Protein AF-A0A7C7LSB0-F1 (afdb_monomer)

Solvent-accessible surface area (backbone atoms only — not comparable to full-atom values): 8359 Å² total; per-residue (Å²): 126,92,43,57,72,59,52,50,44,61,74,70,37,47,80,85,43,40,82,58,54,74,78,48,92,85,83,88,80,94,73,59,49,86,40,63,42,38,62,43,70,79,64,92,84,59,76,58,72,48,78,43,64,46,97,90,61,50,36,73,49,76,47,67,49,67,51,96,89,32,61,52,70,73,59,46,71,70,61,48,49,59,48,52,55,52,44,51,56,53,54,73,44,53,72,82,52,49,78,81,40,65,80,49,42,30,70,85,50,98,46,56,24,56,53,68,38,85,65,51,48,59,52,50,60,57,61,76,71,50,82,86,127

Secondary structure (DSSP, 8-state):
--SHHHHHHHHTT-HHHHHHHTTS-----S--TTSBGGGS---TT-SS-EEEE-TTS-EEEEE---BTTBTTTT--HHHHHHHHHHHHHHHHTTTTTGGGGTT-SPPPPSSSBTTTSTTHHHHHHHHHHS---

Radius of gyration: 16.74 Å; Cα contacts (8 Å, |Δi|>4): 125; chains: 1; bounding box: 46×36×41 Å

Nearest PDB structures (foldseek):
  3j7o-assembly1_G  TM=2.775E-01  e=9.780E+00  Sus scrofa

pLDDT: mean 84.45, std 12.99, range [40.0, 98.06]

Structure (mmCIF, N/CA/C/O backbone):
data_AF-A0A7C7LSB0-F1
#
_entry.id   AF-A0A7C7LSB0-F1
#
loop_
_atom_site.group_PDB
_atom_site.id
_atom_site.type_symbol
_atom_site.label_atom_id
_atom_site.label_alt_id
_atom_site.label_comp_id
_atom_site.label_asym_id
_atom_site.label_entity_id
_atom_site.label_seq_id
_atom_site.pdbx_PDB_ins_code
_atom_site.Cartn_x
_atom_site.Cartn_y
_atom_site.Cartn_z
_atom_site.occupancy
_atom_site.B_iso_or_equiv
_atom_site.auth_seq_id
_atom_site.auth_comp_id
_atom_site.auth_asym_id
_atom_site.auth_atom_id
_atom_site.pdbx_PDB_model_num
ATOM 1 N N . MET A 1 1 ? 20.190 -3.269 -0.731 1.00 56.31 1 MET A N 1
ATOM 2 C CA . MET A 1 1 ? 19.797 -3.192 0.696 1.00 56.31 1 MET A CA 1
ATOM 3 C C . MET A 1 1 ? 19.253 -1.803 1.080 1.00 56.31 1 MET A C 1
ATOM 5 O O . MET A 1 1 ? 19.524 -1.329 2.170 1.00 56.31 1 MET A O 1
ATOM 9 N N . ALA A 1 2 ? 18.464 -1.130 0.230 1.00 62.66 2 ALA A N 1
ATOM 10 C CA . ALA A 1 2 ? 18.106 0.282 0.460 1.00 62.66 2 ALA A CA 1
ATOM 11 C C . ALA A 1 2 ? 17.039 0.523 1.553 1.00 62.66 2 ALA A C 1
ATOM 13 O O . ALA A 1 2 ? 16.885 1.649 2.007 1.00 62.66 2 ALA A O 1
ATOM 14 N N . CYS A 1 3 ? 16.310 -0.512 1.985 1.00 72.56 3 CYS A N 1
ATOM 15 C CA . CYS A 1 3 ? 15.214 -0.395 2.957 1.00 72.56 3 CYS A CA 1
ATOM 16 C C . CYS A 1 3 ? 15.406 -1.229 4.236 1.00 72.56 3 CYS A C 1
ATOM 18 O O . CYS A 1 3 ? 14.567 -1.152 5.126 1.00 72.56 3 CYS A O 1
ATOM 20 N N . ALA A 1 4 ? 16.502 -1.991 4.365 1.00 79.25 4 ALA A N 1
ATOM 21 C CA . ALA A 1 4 ? 16.680 -2.964 5.451 1.00 79.25 4 ALA A CA 1
ATOM 22 C C . ALA A 1 4 ? 16.602 -2.337 6.857 1.00 79.25 4 ALA A C 1
ATOM 24 O O . ALA A 1 4 ? 16.042 -2.939 7.770 1.00 79.25 4 ALA A O 1
ATOM 25 N N . GLY A 1 5 ? 17.112 -1.111 7.026 1.00 85.00 5 GLY A N 1
ATOM 26 C CA . GLY A 1 5 ? 17.049 -0.396 8.304 1.00 85.00 5 GLY A CA 1
ATOM 27 C C . GLY A 1 5 ? 15.632 0.030 8.699 1.00 85.00 5 GLY A C 1
ATOM 28 O O . GLY A 1 5 ? 15.263 -0.087 9.864 1.00 85.00 5 GLY A O 1
ATOM 29 N N . PHE A 1 6 ? 14.824 0.496 7.743 1.00 86.88 6 PHE A N 1
ATOM 30 C CA . PHE A 1 6 ? 13.439 0.897 8.008 1.00 86.88 6 PHE A CA 1
ATOM 31 C C . PHE A 1 6 ? 12.520 -0.318 8.156 1.00 86.88 6 PHE A C 1
ATOM 33 O O . PHE A 1 6 ? 11.736 -0.381 9.095 1.00 86.88 6 PHE A O 1
ATOM 40 N N . ASP A 1 7 ? 12.681 -1.327 7.293 1.00 87.75 7 ASP A N 1
ATOM 41 C CA . ASP A 1 7 ? 11.989 -2.613 7.427 1.00 87.75 7 ASP A CA 1
ATOM 42 C C . ASP A 1 7 ? 12.252 -3.229 8.806 1.00 87.75 7 ASP A C 1
ATOM 44 O O . ASP A 1 7 ? 11.320 -3.622 9.500 1.00 87.75 7 ASP A O 1
ATOM 48 N N . GLY A 1 8 ? 13.510 -3.212 9.260 1.00 87.00 8 GLY A N 1
ATOM 49 C CA . GLY A 1 8 ? 13.884 -3.668 10.594 1.00 87.00 8 GLY A CA 1
ATOM 50 C C . GLY A 1 8 ? 13.193 -2.903 11.728 1.00 87.00 8 GLY A C 1
ATOM 51 O O . GLY A 1 8 ? 12.791 -3.535 12.700 1.00 87.00 8 GLY A O 1
ATOM 52 N N . GLN A 1 9 ? 13.026 -1.582 11.612 1.00 86.25 9 GLN A N 1
ATOM 53 C CA . GLN A 1 9 ? 12.302 -0.770 12.604 1.00 86.25 9 GLN A CA 1
ATOM 54 C C . GLN A 1 9 ? 10.813 -1.132 12.665 1.00 86.25 9 GLN A C 1
ATOM 56 O O . GLN A 1 9 ? 10.255 -1.277 13.751 1.00 86.25 9 GLN A O 1
ATOM 61 N N . VAL A 1 10 ? 10.179 -1.333 11.507 1.00 87.81 10 VAL A N 1
ATOM 62 C CA . VAL A 1 10 ? 8.759 -1.704 11.429 1.00 87.81 10 VAL A CA 1
ATOM 63 C C . VAL A 1 10 ? 8.529 -3.130 11.936 1.00 87.81 10 VAL A C 1
ATOM 65 O O . VAL A 1 10 ? 7.608 -3.363 12.713 1.00 87.81 10 VAL A O 1
ATOM 68 N N . VAL A 1 11 ? 9.384 -4.086 11.555 1.00 85.50 11 VAL A N 1
ATOM 69 C CA . VAL A 1 11 ? 9.265 -5.501 11.957 1.00 85.50 11 VAL A CA 1
ATOM 70 C C . VAL A 1 11 ? 9.482 -5.694 13.451 1.00 85.50 11 VAL A C 1
ATOM 72 O O . VAL A 1 11 ? 8.735 -6.440 14.081 1.00 85.50 11 VAL A O 1
ATOM 75 N N . ARG A 1 12 ? 10.487 -5.023 14.024 1.00 82.50 12 ARG A N 1
ATOM 76 C CA . ARG A 1 12 ? 10.742 -5.066 15.471 1.00 82.50 12 ARG A CA 1
ATOM 77 C C . ARG A 1 12 ? 9.689 -4.310 16.272 1.00 82.50 12 ARG A C 1
ATOM 79 O O . ARG A 1 12 ? 9.730 -4.397 17.491 1.00 82.50 12 ARG A O 1
ATOM 86 N N . GLN A 1 13 ? 8.780 -3.613 15.581 1.00 67.19 13 GLN A N 1
ATOM 87 C CA . GLN A 1 13 ? 7.718 -2.803 16.152 1.00 67.19 13 GLN A CA 1
ATOM 88 C C . GLN A 1 13 ? 8.301 -1.895 17.236 1.00 67.19 13 GLN A C 1
ATOM 90 O O . GLN A 1 13 ? 8.068 -2.087 18.429 1.00 67.19 13 GLN A O 1
ATOM 95 N N . ASP A 1 14 ? 9.119 -0.928 16.795 1.00 67.38 14 ASP A N 1
ATOM 96 C CA . ASP A 1 14 ? 9.565 0.179 17.649 1.00 67.38 14 ASP A CA 1
ATOM 97 C C . ASP A 1 14 ? 8.398 0.610 18.551 1.00 67.38 14 ASP A C 1
ATOM 99 O O . ASP A 1 14 ? 7.258 0.686 18.080 1.00 67.38 14 ASP A O 1
ATOM 103 N N . SER A 1 15 ? 8.661 0.816 19.843 1.00 62.81 15 SER A N 1
ATOM 104 C CA . SER A 1 15 ? 7.658 0.859 20.917 1.00 62.81 15 SER A CA 1
ATOM 105 C C . SER A 1 15 ? 6.466 1.770 20.611 1.00 62.81 15 SER A C 1
ATOM 107 O O . SER A 1 15 ? 5.346 1.505 21.047 1.00 62.81 15 SER A O 1
ATOM 109 N N . LYS A 1 16 ? 6.695 2.797 19.790 1.00 74.06 16 LYS A N 1
ATOM 110 C CA . LYS A 1 16 ? 5.697 3.739 19.282 1.00 74.06 16 LYS A CA 1
ATOM 111 C C . LYS A 1 16 ? 4.589 3.088 18.449 1.00 74.06 16 LYS A C 1
ATOM 113 O O . LYS A 1 16 ? 3.441 3.485 18.586 1.00 74.06 16 LYS A O 1
ATOM 118 N N . LEU A 1 17 ? 4.876 2.073 17.631 1.00 84.19 17 LEU A N 1
ATOM 119 C CA . LEU A 1 17 ? 3.868 1.442 16.768 1.00 84.19 17 LEU A CA 1
ATOM 120 C C . LEU A 1 17 ? 3.132 0.267 17.411 1.00 84.19 17 LEU A C 1
ATOM 122 O O . LEU A 1 17 ? 2.061 -0.076 16.916 1.00 84.19 17 LEU A O 1
ATOM 126 N N . ASN A 1 18 ? 3.656 -0.335 18.486 1.00 84.62 18 ASN A N 1
ATOM 127 C CA . ASN A 1 18 ? 3.088 -1.549 19.100 1.00 84.62 18 ASN A CA 1
ATOM 128 C C . ASN A 1 18 ? 1.578 -1.439 19.341 1.00 84.62 18 ASN A C 1
ATOM 130 O O . ASN A 1 18 ? 0.800 -2.272 18.881 1.00 84.62 18 ASN A O 1
ATOM 134 N N . HIS A 1 19 ? 1.156 -0.336 19.960 1.00 88.12 19 HIS A N 1
ATOM 135 C CA . HIS A 1 19 ? -0.241 -0.106 20.319 1.00 88.12 19 HIS A CA 1
ATOM 136 C C . HIS A 1 19 ? -1.199 -0.028 19.111 1.00 88.12 19 HIS A C 1
ATOM 138 O O . HIS A 1 19 ? -2.395 -0.303 19.242 1.00 88.12 19 HIS A O 1
ATOM 144 N N . LEU A 1 20 ? -0.697 0.354 17.930 1.00 93.38 20 LEU A N 1
ATOM 145 C CA . LEU A 1 20 ? -1.456 0.305 16.680 1.00 93.38 20 LEU A CA 1
ATOM 146 C C . LEU A 1 20 ? -1.324 -1.065 16.024 1.00 93.38 20 LEU A C 1
ATOM 148 O O . LEU A 1 20 ? -2.320 -1.611 15.566 1.00 93.38 20 LEU A O 1
ATOM 152 N N . ALA A 1 21 ? -0.110 -1.615 15.984 1.00 90.81 21 ALA A N 1
ATOM 153 C CA . ALA A 1 21 ? 0.239 -2.867 15.324 1.00 90.81 21 ALA A CA 1
ATOM 154 C C . ALA A 1 21 ? -0.577 -4.063 15.839 1.00 90.81 21 ALA A C 1
ATOM 156 O O . ALA A 1 21 ? -0.862 -4.973 15.063 1.00 90.81 21 ALA A O 1
ATOM 157 N N . ASP A 1 22 ? -0.986 -4.054 17.108 1.00 92.06 22 ASP A N 1
ATOM 158 C CA . ASP A 1 22 ? -1.841 -5.089 17.710 1.00 92.06 22 ASP A CA 1
ATOM 159 C C . ASP A 1 22 ? -3.289 -5.070 17.204 1.00 92.06 22 ASP A C 1
ATOM 161 O O . ASP A 1 22 ? -4.016 -6.050 17.340 1.00 92.06 22 ASP A O 1
ATOM 165 N N . LYS A 1 23 ? -3.709 -3.979 16.558 1.00 95.38 23 LYS A N 1
ATOM 166 C CA . LYS A 1 23 ? -5.036 -3.840 15.941 1.00 95.38 23 LYS A CA 1
ATOM 167 C C . LYS A 1 23 ? -5.064 -4.312 14.485 1.00 95.38 23 LYS A C 1
ATOM 169 O O . LYS A 1 23 ? -6.103 -4.218 13.835 1.00 95.38 23 LYS A O 1
ATOM 174 N N . PHE A 1 24 ? -3.935 -4.789 13.960 1.00 95.56 24 PHE A N 1
ATOM 175 C CA . PHE A 1 24 ? -3.793 -5.258 12.585 1.00 95.56 24 PHE A CA 1
ATOM 176 C C . PHE A 1 24 ? -3.428 -6.738 12.529 1.00 95.56 24 PHE A C 1
ATOM 178 O O . PHE A 1 24 ? -2.631 -7.238 13.321 1.00 95.56 24 PHE A O 1
ATOM 185 N N . VAL A 1 25 ? -3.914 -7.415 11.489 1.00 95.19 25 VAL A N 1
ATOM 186 C CA . VAL A 1 25 ? -3.292 -8.659 11.027 1.00 95.19 25 VAL A CA 1
ATOM 187 C C . VAL A 1 25 ? -2.044 -8.282 10.228 1.00 95.19 25 VAL A C 1
ATOM 189 O O . VAL A 1 25 ? -2.128 -7.589 9.214 1.00 95.19 25 VAL A O 1
ATOM 192 N N . LYS A 1 26 ? -0.875 -8.711 10.709 1.00 92.56 26 LYS A N 1
ATOM 193 C CA . LYS A 1 26 ? 0.435 -8.315 10.175 1.00 92.56 26 LYS A CA 1
ATOM 194 C C . LYS A 1 26 ? 0.957 -9.373 9.209 1.00 92.56 26 LYS A C 1
ATOM 196 O O . LYS A 1 26 ? 1.117 -10.530 9.584 1.00 92.56 26 LYS A O 1
ATOM 201 N N . VAL A 1 27 ? 1.276 -8.964 7.983 1.00 91.94 27 VAL A N 1
ATOM 202 C CA . VAL A 1 27 ? 1.872 -9.834 6.959 1.00 91.94 27 VAL A CA 1
ATOM 203 C C . VAL A 1 27 ? 3.097 -9.143 6.375 1.00 91.94 27 VAL A C 1
ATOM 205 O O . VAL A 1 27 ? 3.033 -7.975 5.996 1.00 91.94 27 VAL A O 1
ATOM 208 N N . ARG A 1 28 ? 4.216 -9.870 6.282 1.00 91.50 28 ARG A N 1
ATOM 209 C CA . ARG A 1 28 ? 5.441 -9.395 5.630 1.00 91.50 28 ARG A CA 1
ATOM 210 C C . ARG A 1 28 ? 5.681 -10.176 4.348 1.00 91.50 28 ARG A C 1
ATOM 212 O O . ARG A 1 28 ? 5.956 -11.372 4.388 1.00 91.50 28 ARG A O 1
ATOM 219 N N . LEU A 1 29 ? 5.628 -9.476 3.219 1.00 88.62 29 LEU A N 1
ATOM 220 C CA . LEU A 1 29 ? 5.934 -10.028 1.904 1.00 88.62 29 LEU A CA 1
ATOM 221 C C . LEU A 1 29 ? 7.284 -9.494 1.430 1.00 88.62 29 LEU A C 1
ATOM 223 O O . LEU A 1 29 ? 7.461 -8.296 1.244 1.00 88.62 29 LEU A O 1
ATOM 227 N N . VAL A 1 30 ? 8.243 -10.398 1.234 1.00 86.31 30 VAL A N 1
ATOM 228 C CA . VAL A 1 30 ? 9.579 -10.071 0.696 1.00 86.31 30 VAL A CA 1
ATOM 229 C C . VAL A 1 30 ? 9.695 -10.338 -0.805 1.00 86.31 30 VAL A C 1
ATOM 231 O O . VAL A 1 30 ? 10.610 -9.847 -1.460 1.00 86.31 30 VAL A O 1
ATOM 234 N N . GLN A 1 31 ? 8.767 -11.119 -1.363 1.00 83.31 31 GLN A N 1
ATOM 235 C CA . GLN A 1 31 ? 8.666 -11.393 -2.791 1.00 83.31 31 GLN A CA 1
ATOM 236 C C . GLN A 1 31 ? 7.201 -11.408 -3.223 1.00 83.31 31 GLN A C 1
ATOM 238 O O . GLN A 1 31 ? 6.339 -11.870 -2.483 1.00 83.31 31 GLN A O 1
ATOM 243 N N . MET A 1 32 ? 6.949 -10.946 -4.447 1.00 83.56 32 MET A N 1
ATOM 244 C CA . MET A 1 32 ? 5.599 -10.753 -4.994 1.00 83.56 32 MET A CA 1
ATOM 245 C C . MET A 1 32 ? 5.314 -11.652 -6.203 1.00 83.56 32 MET A C 1
ATOM 247 O O . MET A 1 32 ? 4.410 -11.378 -6.983 1.00 83.56 32 MET A O 1
ATOM 251 N N . LYS A 1 33 ? 6.127 -12.698 -6.409 1.00 83.06 33 LYS A N 1
ATOM 252 C CA . LYS A 1 33 ? 6.132 -13.493 -7.651 1.00 83.06 33 LYS A CA 1
ATOM 253 C C . LYS A 1 33 ? 4.758 -14.083 -7.974 1.00 83.06 33 LYS A C 1
ATOM 255 O O . LYS A 1 33 ? 4.330 -13.971 -9.118 1.00 83.06 33 LYS A O 1
ATOM 260 N N . ASP A 1 34 ? 4.100 -14.630 -6.958 1.00 85.56 34 ASP A N 1
ATOM 261 C CA . ASP A 1 34 ? 2.826 -15.350 -7.076 1.00 85.56 34 ASP A CA 1
ATOM 262 C C . ASP A 1 34 ? 1.662 -14.570 -6.443 1.00 85.56 34 ASP A C 1
ATOM 264 O O . ASP A 1 34 ? 0.586 -15.111 -6.204 1.00 85.56 34 ASP A O 1
ATOM 268 N N . VAL A 1 35 ? 1.879 -13.284 -6.150 1.00 87.81 35 VAL A N 1
ATOM 269 C CA . VAL A 1 35 ? 0.828 -12.401 -5.643 1.00 87.81 35 VAL A CA 1
ATOM 270 C C . VAL A 1 35 ? -0.043 -11.944 -6.807 1.00 87.81 35 VAL A C 1
ATOM 272 O O . VAL A 1 35 ? 0.471 -11.560 -7.860 1.00 87.81 35 VAL A O 1
ATOM 275 N N . ASP A 1 36 ? -1.359 -11.962 -6.596 1.00 89.00 36 ASP A N 1
ATOM 276 C CA . ASP A 1 36 ? -2.325 -11.411 -7.539 1.00 89.00 36 ASP A CA 1
ATOM 277 C C . ASP A 1 36 ? -2.170 -9.885 -7.625 1.00 89.00 36 ASP A C 1
ATOM 279 O O . ASP A 1 36 ? -2.462 -9.145 -6.682 1.00 89.00 36 ASP A O 1
ATOM 283 N N . LEU A 1 37 ? -1.684 -9.413 -8.769 1.00 86.62 37 LEU A N 1
ATOM 284 C CA . LEU A 1 37 ? -1.439 -8.003 -9.038 1.00 86.62 37 LEU A CA 1
ATOM 285 C C . LEU A 1 37 ? -2.733 -7.211 -9.245 1.00 86.62 37 LEU A C 1
ATOM 287 O O . LEU A 1 37 ? -2.705 -5.989 -9.132 1.00 86.62 37 LEU A O 1
ATOM 291 N N . SER A 1 38 ? -3.869 -7.871 -9.498 1.00 86.00 38 SER A N 1
ATOM 292 C CA . SER A 1 38 ? -5.167 -7.189 -9.619 1.00 86.00 38 SER A CA 1
ATOM 293 C C . SER A 1 38 ? -5.672 -6.649 -8.288 1.00 86.00 38 SER A C 1
ATOM 295 O O . SER A 1 38 ? -6.437 -5.685 -8.242 1.00 86.00 38 SER A O 1
ATOM 297 N N . GLN A 1 39 ? -5.183 -7.220 -7.190 1.00 85.88 39 GLN A N 1
ATOM 298 C CA . GLN A 1 39 ? -5.629 -6.857 -5.861 1.00 85.88 39 GLN A CA 1
ATOM 299 C C . GLN A 1 39 ? -5.083 -5.498 -5.400 1.00 85.88 39 GLN A C 1
ATOM 301 O O . GLN A 1 39 ? -5.698 -4.831 -4.567 1.00 85.88 39 GLN A O 1
ATOM 306 N N . PHE A 1 40 ? -3.950 -5.047 -5.947 1.00 82.75 40 PHE A N 1
ATOM 307 C CA . PHE A 1 40 ? -3.176 -3.949 -5.374 1.00 82.75 40 PHE A CA 1
ATOM 308 C C . PHE A 1 40 ? -2.712 -2.941 -6.419 1.00 82.75 40 PHE A C 1
ATOM 310 O O . PHE A 1 40 ? -2.195 -3.306 -7.471 1.00 82.75 40 PHE A O 1
ATOM 317 N N . GLN A 1 41 ? -2.791 -1.650 -6.090 1.00 78.31 41 GLN A N 1
ATOM 318 C CA . GLN A 1 41 ? -2.149 -0.605 -6.890 1.00 78.31 41 GLN A CA 1
ATOM 319 C C . GLN A 1 41 ? -0.638 -0.602 -6.642 1.00 78.31 41 GLN A C 1
ATOM 321 O O . GLN A 1 41 ? -0.118 0.111 -5.771 1.00 78.31 41 GLN A O 1
ATOM 326 N N . PHE A 1 42 ? 0.064 -1.436 -7.405 1.00 75.44 42 PHE A N 1
ATOM 327 C CA . PHE A 1 42 ? 1.512 -1.534 -7.338 1.00 75.44 42 PHE A CA 1
ATOM 328 C C . PHE A 1 42 ? 2.198 -0.342 -7.986 1.00 75.44 42 PHE A C 1
ATOM 330 O O . PHE A 1 42 ? 1.864 0.088 -9.085 1.00 75.44 42 PHE A O 1
ATOM 337 N N . ASP A 1 43 ? 3.200 0.158 -7.275 1.00 76.25 43 ASP A N 1
ATOM 338 C CA . ASP A 1 43 ? 4.233 1.020 -7.820 1.00 76.25 43 ASP A CA 1
ATOM 339 C C . ASP A 1 43 ? 5.514 0.190 -7.850 1.00 76.25 43 ASP A C 1
ATOM 341 O O . ASP A 1 43 ? 6.034 -0.221 -6.809 1.00 76.25 43 ASP A O 1
ATOM 345 N N . TYR A 1 44 ? 5.942 -0.133 -9.068 1.00 76.38 44 TYR A N 1
ATOM 346 C CA . TYR A 1 44 ? 7.057 -1.038 -9.337 1.00 76.38 44 TYR A CA 1
ATOM 347 C C . TYR A 1 44 ? 8.418 -0.426 -8.983 1.00 76.38 44 TYR A C 1
ATOM 349 O O . TYR A 1 44 ? 9.420 -1.140 -8.966 1.00 76.38 44 TYR A O 1
ATOM 357 N N . ASP A 1 45 ? 8.447 0.868 -8.664 1.00 76.25 45 ASP A N 1
ATOM 358 C CA . ASP A 1 45 ? 9.651 1.632 -8.371 1.00 76.25 45 ASP A CA 1
ATOM 359 C C . ASP A 1 45 ? 9.892 1.834 -6.867 1.00 76.25 45 ASP A C 1
ATOM 361 O O . ASP A 1 45 ? 10.898 2.440 -6.475 1.00 76.25 45 ASP A O 1
ATOM 365 N N . LEU A 1 46 ? 9.000 1.328 -6.006 1.00 81.62 46 LEU A N 1
ATOM 366 C CA . LEU A 1 46 ? 9.165 1.384 -4.555 1.00 81.62 46 LEU A CA 1
ATOM 367 C C . LEU A 1 46 ? 10.034 0.236 -4.037 1.00 81.62 46 LEU A C 1
ATOM 369 O O . LEU A 1 46 ? 9.850 -0.932 -4.371 1.00 81.62 46 LEU A O 1
ATOM 373 N N . THR A 1 47 ? 10.952 0.567 -3.131 1.00 83.81 47 THR A N 1
ATOM 374 C CA . THR A 1 47 ? 11.780 -0.422 -2.422 1.00 83.81 47 THR A CA 1
ATOM 375 C C . THR A 1 47 ? 11.114 -0.956 -1.156 1.00 83.81 47 THR A C 1
ATOM 377 O O . THR A 1 47 ? 11.563 -1.964 -0.609 1.00 83.81 47 THR A O 1
ATOM 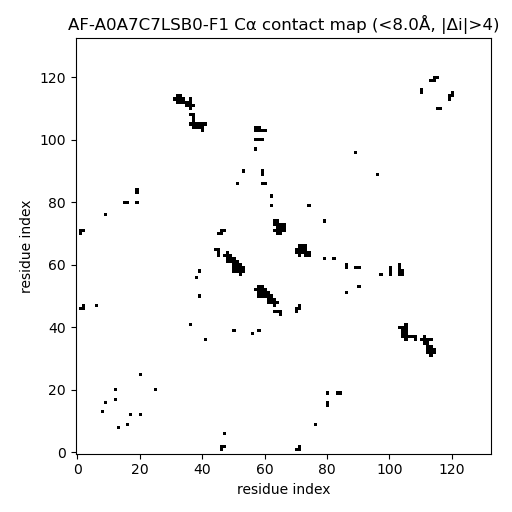380 N N . TRP A 1 48 ? 10.081 -0.270 -0.662 1.00 89.38 48 TRP A N 1
ATOM 381 C CA . TRP A 1 48 ? 9.334 -0.620 0.539 1.00 89.38 48 TRP A CA 1
ATOM 382 C C . TRP A 1 48 ? 7.960 0.062 0.511 1.00 89.38 48 TRP A C 1
ATOM 384 O O . TRP A 1 48 ? 7.857 1.234 0.144 1.00 89.38 48 TRP A O 1
ATOM 394 N N . SER A 1 49 ? 6.905 -0.657 0.894 1.00 90.81 49 SER A N 1
ATOM 395 C CA . SER A 1 49 ? 5.558 -0.097 1.021 1.00 90.81 49 SER A CA 1
ATOM 396 C C . SER A 1 49 ? 4.705 -0.903 1.999 1.00 90.81 49 SER A C 1
ATOM 398 O O . SER A 1 49 ? 4.990 -2.069 2.269 1.00 90.81 49 SER A O 1
ATOM 400 N N . VAL A 1 50 ? 3.641 -0.280 2.500 1.00 92.94 50 VAL A N 1
ATOM 401 C CA . VAL A 1 50 ? 2.567 -0.933 3.254 1.00 92.94 50 VAL A CA 1
ATOM 402 C C . VAL A 1 50 ? 1.281 -0.773 2.473 1.00 92.94 50 VAL A C 1
ATOM 404 O O . VAL A 1 50 ? 0.969 0.314 1.989 1.00 92.94 50 VAL A O 1
ATOM 407 N N . ILE A 1 51 ? 0.515 -1.851 2.397 1.00 93.38 51 ILE A N 1
ATOM 408 C CA . ILE A 1 51 ? -0.848 -1.839 1.887 1.00 93.38 51 ILE A CA 1
ATOM 409 C C . ILE A 1 51 ? -1.754 -2.245 3.039 1.00 93.38 51 ILE A C 1
ATOM 411 O O . ILE A 1 51 ? -1.511 -3.248 3.705 1.00 93.38 51 ILE A O 1
ATOM 415 N N . SER A 1 52 ? -2.796 -1.459 3.279 1.00 95.31 52 SER A N 1
ATOM 416 C CA . SER A 1 52 ? -3.825 -1.771 4.265 1.00 95.31 52 SER A CA 1
ATOM 417 C C . SER A 1 52 ? -5.128 -2.128 3.567 1.00 95.31 52 SER A C 1
ATOM 419 O O . SER A 1 52 ? -5.578 -1.394 2.686 1.00 95.31 52 SER A O 1
ATOM 421 N N . MET A 1 53 ? -5.739 -3.240 3.971 1.00 94.56 53 MET A N 1
ATOM 422 C CA . MET A 1 53 ? -6.938 -3.781 3.335 1.00 94.56 53 MET A CA 1
ATOM 423 C C . MET A 1 53 ? -7.914 -4.376 4.350 1.00 94.56 53 MET A C 1
ATOM 425 O O . MET A 1 53 ? -7.518 -4.789 5.439 1.00 94.56 53 MET A O 1
ATOM 429 N N . ASN A 1 54 ? -9.186 -4.423 3.969 1.00 95.88 54 ASN A N 1
ATOM 430 C CA . ASN A 1 54 ? -10.211 -5.215 4.639 1.00 95.88 54 ASN A CA 1
ATOM 431 C C . ASN A 1 54 ? -10.107 -6.697 4.201 1.00 95.88 54 ASN A C 1
ATOM 433 O O . ASN A 1 54 ? -9.686 -6.950 3.067 1.00 95.88 54 ASN A O 1
ATOM 437 N N . PRO A 1 55 ? -10.513 -7.673 5.040 1.00 94.50 55 PRO A N 1
ATOM 438 C CA . PRO A 1 55 ? -10.628 -9.082 4.647 1.00 94.50 55 PRO A CA 1
ATOM 439 C C . PRO A 1 55 ? -11.403 -9.361 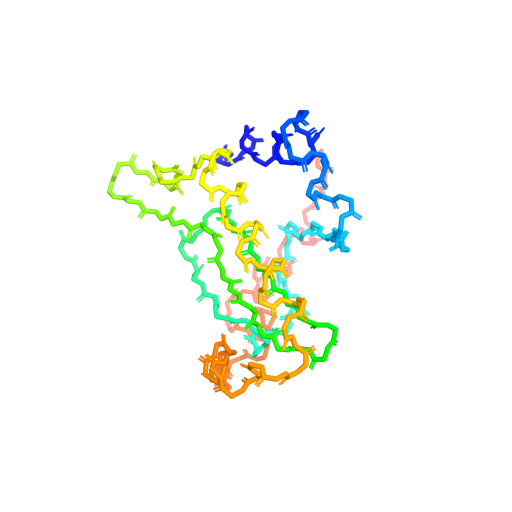3.350 1.00 94.50 55 PRO A C 1
ATOM 441 O O . PRO A 1 55 ? -11.107 -10.343 2.678 1.00 94.50 55 PRO A O 1
ATOM 444 N N . ASP A 1 56 ? -12.355 -8.506 2.968 1.00 93.94 56 ASP A N 1
ATOM 445 C CA . ASP A 1 56 ? -13.114 -8.650 1.715 1.00 93.94 56 ASP A CA 1
ATOM 446 C C . ASP A 1 56 ? -12.364 -8.190 0.449 1.00 93.94 56 ASP A C 1
ATOM 448 O O . ASP A 1 56 ? -12.914 -8.224 -0.652 1.00 93.94 56 ASP A O 1
ATOM 452 N N . GLY A 1 57 ? -11.117 -7.742 0.597 1.00 91.69 57 GLY A N 1
ATOM 453 C CA . GLY A 1 57 ? -10.281 -7.267 -0.498 1.00 91.69 57 GLY A CA 1
ATOM 454 C C . GLY A 1 57 ? -10.363 -5.762 -0.768 1.00 91.69 57 GLY A C 1
ATOM 455 O O . GLY A 1 57 ? -9.643 -5.269 -1.638 1.00 91.69 57 GLY A O 1
ATOM 456 N N . THR A 1 58 ? -11.173 -4.999 -0.034 1.00 93.88 58 THR A N 1
ATOM 457 C CA . THR A 1 58 ? -11.221 -3.536 -0.182 1.00 93.88 58 THR A CA 1
ATOM 458 C C . THR A 1 58 ? -9.922 -2.893 0.311 1.00 93.88 58 THR A C 1
ATOM 460 O O . THR A 1 58 ? -9.522 -3.088 1.460 1.00 93.88 58 THR A O 1
ATOM 463 N N . ILE A 1 59 ? -9.271 -2.080 -0.527 1.00 94.81 59 ILE A N 1
ATOM 464 C CA . ILE A 1 59 ? -8.050 -1.351 -0.150 1.00 94.81 59 ILE A CA 1
ATOM 465 C C . ILE A 1 59 ? -8.396 -0.065 0.614 1.00 94.81 59 ILE A C 1
ATOM 467 O O . ILE A 1 59 ? -9.112 0.801 0.112 1.00 94.81 59 ILE A O 1
ATOM 471 N N . TYR A 1 60 ? -7.827 0.097 1.811 1.00 95.50 60 TYR A N 1
ATOM 472 C CA . TYR A 1 60 ? -7.913 1.339 2.587 1.00 95.50 60 TYR A CA 1
ATOM 473 C C . TYR A 1 60 ? -6.883 2.370 2.143 1.00 95.50 60 TYR A C 1
ATOM 475 O O . TYR A 1 60 ? -7.181 3.562 2.063 1.00 95.50 60 TYR A O 1
ATOM 483 N N . GLY A 1 61 ? -5.669 1.921 1.834 1.00 92.31 61 GLY A N 1
ATOM 484 C CA . GLY A 1 61 ? -4.612 2.809 1.385 1.00 92.31 61 GLY A CA 1
ATOM 485 C C . GLY A 1 61 ? -3.268 2.120 1.223 1.00 92.31 61 GLY A C 1
ATOM 486 O O . GLY A 1 61 ? -3.077 0.966 1.614 1.00 92.31 61 GLY A O 1
ATOM 487 N N . ARG A 1 62 ? -2.336 2.878 0.648 1.00 92.00 62 ARG A N 1
ATOM 488 C CA . ARG A 1 62 ? -0.931 2.518 0.496 1.00 92.00 62 ARG A CA 1
ATOM 489 C C . ARG A 1 62 ? -0.069 3.576 1.171 1.00 92.00 62 ARG A C 1
ATOM 491 O O . ARG A 1 62 ? -0.344 4.767 1.046 1.00 92.00 62 ARG A O 1
ATOM 498 N N . TYR A 1 63 ? 0.985 3.138 1.836 1.00 92.62 63 TYR A N 1
ATOM 499 C CA . TYR A 1 63 ? 2.017 3.990 2.403 1.00 92.62 63 TYR A CA 1
ATOM 500 C C . TYR A 1 63 ? 3.385 3.593 1.843 1.00 92.62 63 TYR A C 1
ATOM 502 O O . TYR A 1 63 ? 3.646 2.416 1.604 1.00 92.62 63 TYR A O 1
ATOM 510 N N . GLY A 1 64 ? 4.248 4.581 1.630 1.00 89.69 64 GLY A N 1
ATOM 511 C CA . GLY A 1 64 ? 5.533 4.423 0.956 1.00 89.69 64 GLY A CA 1
ATOM 512 C C . GLY A 1 64 ? 5.606 5.295 -0.293 1.00 89.69 64 GLY A C 1
ATOM 513 O O . GLY A 1 64 ? 4.690 5.290 -1.119 1.00 89.69 64 GLY A O 1
ATOM 514 N N . SER A 1 65 ? 6.683 6.067 -0.411 1.00 83.69 65 SER A N 1
ATOM 515 C CA . SER A 1 65 ? 6.963 6.905 -1.577 1.00 83.69 65 SER A CA 1
ATOM 516 C C . SER A 1 65 ? 8.469 7.028 -1.806 1.00 83.69 65 SER A C 1
ATOM 518 O O . SER A 1 65 ? 9.267 6.753 -0.908 1.00 83.69 65 SER A O 1
ATOM 520 N N . ARG A 1 66 ? 8.854 7.473 -3.002 1.00 85.31 66 ARG A N 1
ATOM 521 C CA . ARG A 1 66 ? 10.237 7.780 -3.378 1.00 85.31 66 ARG A CA 1
ATOM 522 C C . ARG A 1 66 ? 10.381 9.242 -3.784 1.00 85.31 66 ARG A C 1
ATOM 524 O O . ARG A 1 66 ? 9.408 9.905 -4.129 1.00 85.31 66 ARG A O 1
ATOM 531 N N . SER A 1 67 ? 11.616 9.728 -3.783 1.00 84.62 67 SER A N 1
ATOM 532 C CA . SER A 1 67 ? 11.974 11.037 -4.325 1.00 84.62 67 SER A CA 1
ATOM 533 C C . SER A 1 67 ? 13.244 10.950 -5.177 1.00 84.62 67 SER A C 1
ATOM 535 O O . SER A 1 67 ? 13.888 9.898 -5.242 1.00 84.62 67 SER A O 1
ATOM 537 N N . VAL A 1 68 ? 13.633 12.071 -5.793 1.00 83.69 68 VAL A N 1
ATOM 538 C CA . VAL A 1 68 ? 14.955 12.225 -6.429 1.00 83.69 68 VAL A CA 1
ATOM 539 C C . VAL A 1 68 ? 16.107 12.047 -5.434 1.00 83.69 68 VAL A C 1
ATOM 541 O O . VAL A 1 68 ? 17.165 11.555 -5.805 1.00 83.69 68 VAL A O 1
ATOM 544 N N . GLY A 1 69 ? 15.886 12.375 -4.157 1.00 80.56 69 GLY A N 1
ATOM 545 C CA . GLY A 1 69 ? 16.853 12.197 -3.073 1.00 80.56 69 GLY A CA 1
ATOM 546 C C . GLY A 1 69 ? 16.948 10.764 -2.545 1.00 80.56 69 GLY A C 1
ATOM 547 O O . GLY A 1 69 ? 17.757 10.501 -1.660 1.00 80.56 69 GLY A O 1
ATOM 548 N N . GLY A 1 70 ? 16.129 9.833 -3.047 1.00 83.00 70 GLY A N 1
ATOM 549 C CA . GLY A 1 70 ? 16.222 8.416 -2.707 1.00 83.00 70 GLY A CA 1
ATOM 550 C C . GLY A 1 70 ? 14.881 7.702 -2.503 1.00 83.00 70 GLY A C 1
ATOM 551 O O . GLY A 1 70 ? 13.816 8.319 -2.415 1.00 83.00 70 GLY A O 1
ATOM 552 N N . PRO A 1 71 ? 14.916 6.362 -2.400 1.00 79.75 71 PRO A N 1
ATOM 553 C CA . PRO A 1 71 ? 13.712 5.541 -2.306 1.00 79.75 71 PRO A CA 1
ATOM 554 C C . PRO A 1 71 ? 13.041 5.561 -0.923 1.00 79.75 71 PRO A C 1
ATOM 556 O O . PRO A 1 71 ? 11.939 5.049 -0.784 1.00 79.75 71 PRO A O 1
ATOM 559 N N . MET A 1 72 ? 13.696 6.132 0.095 1.00 83.94 72 MET A N 1
ATOM 560 C CA . MET A 1 72 ? 13.192 6.195 1.476 1.00 83.94 72 MET A CA 1
ATOM 561 C C . MET A 1 72 ? 12.949 7.625 1.969 1.00 83.94 72 MET A C 1
ATOM 563 O 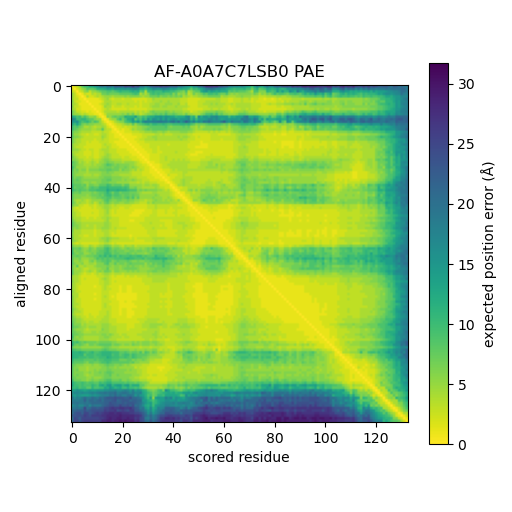O . MET A 1 72 ? 12.580 7.804 3.123 1.00 83.94 72 MET A O 1
ATOM 567 N N . THR A 1 73 ? 13.142 8.643 1.123 1.00 84.50 73 THR A N 1
ATOM 568 C CA . THR A 1 73 ? 13.165 10.061 1.533 1.00 84.50 73 THR A CA 1
ATOM 569 C C . THR A 1 73 ? 11.926 10.502 2.310 1.00 84.50 73 THR A C 1
ATOM 571 O O . THR A 1 73 ? 12.039 11.322 3.214 1.00 84.50 73 THR A O 1
ATOM 574 N N . TYR A 1 74 ? 10.754 9.959 1.981 1.00 85.44 74 TYR A N 1
ATOM 575 C CA . TYR A 1 74 ? 9.487 10.333 2.618 1.00 85.44 74 TYR A CA 1
ATOM 576 C C . TYR A 1 74 ? 8.964 9.292 3.612 1.00 85.44 74 TYR A C 1
ATOM 578 O O . TYR A 1 74 ? 7.863 9.442 4.140 1.00 85.44 74 TYR A O 1
ATOM 586 N N . ASN A 1 75 ? 9.736 8.239 3.881 1.00 89.31 75 ASN A N 1
ATOM 587 C CA . ASN A 1 75 ? 9.332 7.175 4.785 1.00 89.31 75 ASN A CA 1
ATOM 588 C C . ASN A 1 75 ? 9.878 7.467 6.187 1.00 89.31 75 ASN A C 1
ATOM 590 O O . ASN A 1 75 ? 11.085 7.465 6.410 1.00 89.31 75 ASN A O 1
ATOM 594 N N . SER A 1 76 ? 8.979 7.687 7.14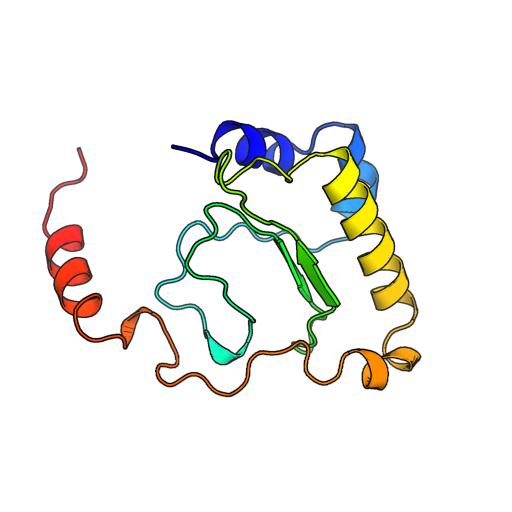5 1.00 90.31 76 SER A N 1
ATOM 595 C CA . SER A 1 76 ? 9.317 7.859 8.561 1.00 90.31 76 SER A CA 1
ATOM 596 C C . SER A 1 76 ? 8.367 7.067 9.462 1.00 90.31 76 SER A C 1
ATOM 598 O O . SER A 1 76 ? 7.248 6.742 9.057 1.00 90.31 76 SER A O 1
ATOM 600 N N . MET A 1 77 ? 8.787 6.769 10.694 1.00 89.31 77 MET A N 1
ATOM 601 C CA . MET A 1 77 ? 7.920 6.091 11.668 1.00 89.31 77 MET A CA 1
ATOM 602 C C . MET A 1 77 ? 6.699 6.946 12.027 1.00 89.31 77 MET A C 1
ATOM 604 O O . MET A 1 77 ? 5.591 6.429 12.079 1.00 89.31 77 MET A O 1
ATOM 608 N N . VAL A 1 78 ? 6.879 8.266 12.154 1.00 91.69 78 VAL A N 1
ATOM 609 C CA . VAL A 1 78 ? 5.800 9.218 12.479 1.00 91.69 78 VAL A CA 1
ATOM 610 C C . VAL A 1 78 ? 4.740 9.273 11.376 1.00 91.69 78 VAL A C 1
ATOM 612 O O . VAL A 1 78 ? 3.541 9.306 11.649 1.00 91.69 78 VAL A O 1
ATOM 615 N N . SER A 1 79 ? 5.151 9.295 10.107 1.00 92.88 79 SER A N 1
ATOM 616 C CA . SER A 1 79 ? 4.195 9.295 8.994 1.00 92.88 79 SER A CA 1
ATOM 617 C C . SER A 1 79 ? 3.517 7.938 8.806 1.00 92.88 79 SER A C 1
ATOM 619 O O . SER A 1 79 ? 2.353 7.911 8.410 1.00 92.88 79 SER A O 1
ATOM 621 N N . LEU A 1 80 ? 4.201 6.831 9.118 1.00 93.88 80 LEU A N 1
ATOM 622 C CA . LEU A 1 80 ? 3.601 5.496 9.123 1.00 93.88 80 LEU A CA 1
ATOM 623 C C . LEU A 1 80 ? 2.550 5.360 10.234 1.00 93.88 80 LEU A C 1
ATOM 625 O O . LEU A 1 80 ? 1.442 4.917 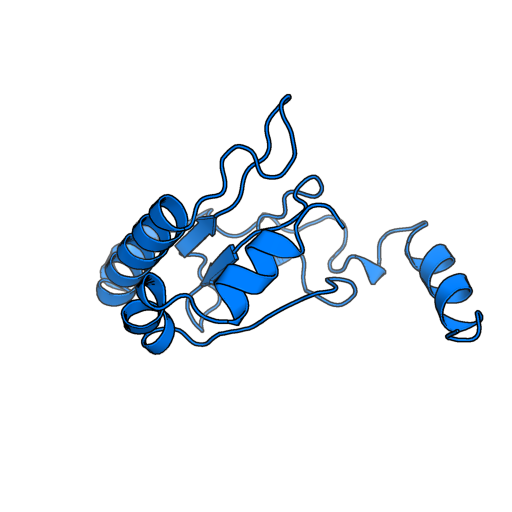9.953 1.00 93.88 80 LEU A O 1
ATOM 629 N N . GLU A 1 81 ? 2.859 5.803 11.453 1.00 93.88 81 GLU A N 1
ATOM 630 C CA . GLU A 1 81 ? 1.930 5.843 12.592 1.00 93.88 81 GLU A CA 1
ATOM 631 C C . GLU A 1 81 ? 0.637 6.577 12.217 1.00 93.88 81 GLU A C 1
ATOM 633 O O . GLU A 1 81 ? -0.453 6.006 12.233 1.00 93.88 81 GLU A O 1
ATOM 638 N N . LYS A 1 82 ? 0.779 7.802 11.702 1.00 95.62 82 LYS A N 1
ATOM 639 C CA . LYS A 1 82 ? -0.328 8.624 11.197 1.00 95.62 82 LYS A CA 1
ATOM 640 C C . LYS A 1 82 ? -1.120 7.971 10.060 1.00 95.62 82 LYS A C 1
ATOM 642 O O . LYS A 1 82 ? -2.300 8.284 9.873 1.00 95.62 82 LYS A O 1
ATOM 647 N N . ALA A 1 83 ? -0.485 7.136 9.240 1.00 96.12 83 ALA A N 1
ATOM 648 C CA . ALA A 1 83 ? -1.173 6.384 8.196 1.00 96.12 83 ALA A CA 1
ATOM 649 C C . ALA A 1 83 ? -1.982 5.228 8.805 1.00 96.12 83 ALA A C 1
ATOM 651 O O . ALA A 1 83 ? -3.149 5.054 8.455 1.00 96.12 83 ALA A O 1
ATOM 652 N N . MET A 1 84 ? -1.400 4.490 9.754 1.00 96.31 84 MET A N 1
ATOM 653 C CA . MET A 1 84 ? -2.059 3.398 10.477 1.00 96.31 84 MET A CA 1
ATOM 654 C C . MET A 1 84 ? -3.283 3.890 11.261 1.00 96.31 84 MET A C 1
ATOM 656 O O . MET A 1 84 ? -4.344 3.275 11.175 1.00 96.31 84 MET A O 1
ATOM 660 N N . GLU A 1 85 ? -3.190 5.032 11.947 1.00 97.19 85 GLU A N 1
ATOM 661 C CA . GLU A 1 85 ? -4.328 5.660 12.638 1.00 97.19 85 GLU A CA 1
ATOM 662 C C . GLU A 1 85 ? -5.496 5.938 11.683 1.00 97.19 85 GLU A C 1
ATOM 664 O O . GLU A 1 85 ? -6.638 5.559 11.948 1.00 97.19 85 GLU A O 1
ATOM 669 N N . ARG A 1 86 ? -5.216 6.552 10.525 1.00 97.44 86 ARG A N 1
ATOM 670 C CA . ARG A 1 86 ? -6.240 6.845 9.509 1.00 97.44 86 ARG A CA 1
ATOM 671 C C . ARG A 1 86 ? -6.874 5.576 8.955 1.00 97.44 86 ARG A C 1
ATOM 673 O O . ARG A 1 86 ? -8.080 5.553 8.720 1.00 97.44 86 ARG A O 1
ATOM 680 N N . VAL A 1 87 ? -6.087 4.521 8.765 1.00 97.56 87 VAL A N 1
ATOM 681 C CA . VAL A 1 87 ? -6.602 3.218 8.335 1.00 97.56 87 VAL A CA 1
ATOM 682 C C . VAL A 1 87 ? -7.549 2.631 9.380 1.00 97.56 87 VAL A C 1
ATOM 684 O O . VAL A 1 87 ? -8.614 2.149 9.006 1.00 97.56 87 VAL A O 1
ATOM 687 N N . LEU A 1 88 ? -7.228 2.714 10.674 1.00 97.94 88 LEU A N 1
ATOM 688 C CA . LEU A 1 88 ? -8.129 2.248 11.733 1.00 97.94 88 LEU A CA 1
ATOM 689 C C . LEU A 1 88 ? -9.443 3.038 11.756 1.00 97.94 88 LEU A C 1
ATOM 691 O O . LEU A 1 88 ? -10.507 2.441 11.910 1.00 97.94 88 LEU A O 1
ATOM 695 N N . VAL A 1 89 ? -9.399 4.355 11.523 1.00 98.06 89 VAL A N 1
ATOM 696 C CA . VAL A 1 89 ? -10.610 5.183 11.374 1.00 98.06 89 VAL A CA 1
ATOM 697 C C . VAL A 1 89 ? -11.445 4.739 10.167 1.00 98.06 89 VAL A C 1
ATOM 699 O O . VAL A 1 89 ? -12.671 4.648 10.261 1.00 98.06 89 VAL A O 1
ATOM 702 N N . LEU A 1 90 ? -10.807 4.437 9.032 1.00 97.88 90 LEU A N 1
ATOM 703 C 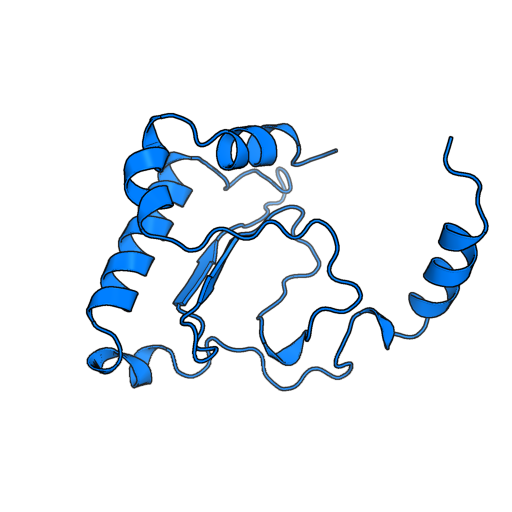CA . LEU A 1 90 ? -11.502 3.908 7.855 1.00 97.88 90 LEU A CA 1
ATOM 704 C C . LEU A 1 90 ? -12.116 2.532 8.132 1.00 97.88 90 LEU A C 1
ATOM 706 O O . LEU A 1 90 ? -13.255 2.299 7.730 1.00 97.88 90 LEU A O 1
ATOM 710 N N . HIS A 1 91 ? -11.394 1.652 8.825 1.00 98.00 91 HIS A N 1
ATOM 711 C CA . HIS A 1 91 ? -11.849 0.305 9.152 1.00 98.00 91 HIS A CA 1
ATOM 712 C C . HIS A 1 91 ? -13.025 0.316 10.131 1.00 98.00 91 HIS A C 1
ATOM 714 O O . HIS A 1 91 ? -14.023 -0.351 9.883 1.00 98.00 91 HIS A O 1
ATOM 720 N N . HIS A 1 92 ? -12.968 1.140 11.181 1.00 97.94 92 HIS A N 1
ATOM 721 C CA . HIS A 1 92 ? -14.057 1.286 12.152 1.00 97.94 92 HIS A CA 1
ATOM 722 C C . HIS A 1 92 ? -15.371 1.765 11.510 1.00 97.94 92 HIS A C 1
ATOM 724 O O . HIS A 1 92 ? -16.460 1.390 11.936 1.00 97.94 92 HIS A O 1
ATOM 730 N N . ASN A 1 93 ? -15.277 2.591 10.466 1.00 97.69 93 ASN A N 1
ATOM 731 C CA . ASN A 1 93 ? -16.441 3.083 9.729 1.00 97.69 93 ASN A CA 1
ATOM 732 C C . ASN A 1 93 ? -16.906 2.146 8.607 1.00 97.69 93 ASN A C 1
ATOM 734 O O . ASN A 1 93 ? -17.927 2.420 7.973 1.00 97.69 93 ASN A O 1
ATOM 738 N N . TYR A 1 94 ? -16.192 1.055 8.342 1.00 97.19 94 TYR A N 1
ATOM 739 C CA . TYR A 1 94 ? -16.565 0.091 7.318 1.00 97.19 94 TYR A CA 1
ATOM 740 C C . TYR A 1 94 ? -17.741 -0.779 7.800 1.00 97.19 94 TYR A C 1
ATOM 742 O O . TYR A 1 94 ? -17.744 -1.194 8.956 1.00 97.19 94 TYR A O 1
ATOM 750 N N . PRO A 1 95 ? -18.757 -1.068 6.961 1.00 96.88 95 PRO A N 1
ATOM 751 C CA . PRO A 1 95 ? -18.858 -0.783 5.525 1.00 96.88 95 PRO A CA 1
ATOM 752 C C . PRO A 1 95 ? -19.523 0.557 5.159 1.00 96.88 95 PRO A C 1
ATOM 754 O O . PRO A 1 95 ? -19.722 0.821 3.972 1.00 96.88 95 PRO A O 1
ATOM 757 N N . ARG A 1 96 ? -19.867 1.433 6.117 1.00 97.94 96 ARG A N 1
ATOM 758 C CA . ARG A 1 96 ? -20.594 2.694 5.834 1.00 97.94 96 ARG A CA 1
ATOM 759 C C . ARG A 1 96 ? -19.844 3.607 4.857 1.00 97.94 96 ARG A C 1
ATOM 761 O O . ARG A 1 96 ? -20.467 4.266 4.032 1.00 97.94 96 ARG A O 1
ATOM 768 N N . ASN A 1 97 ? -18.514 3.612 4.911 1.00 97.12 97 ASN A N 1
ATOM 769 C CA . ASN A 1 97 ? -17.643 4.381 4.017 1.00 97.12 97 ASN A CA 1
ATOM 770 C C . ASN A 1 97 ? -17.176 3.610 2.765 1.00 97.12 97 ASN A C 1
ATOM 772 O O . ASN A 1 97 ? -16.360 4.129 2.011 1.00 97.12 97 ASN A O 1
ATOM 776 N N . ARG A 1 98 ? -17.671 2.394 2.491 1.00 95.56 98 ARG A N 1
ATOM 777 C CA . ARG A 1 98 ? -17.175 1.559 1.378 1.00 95.56 98 ARG A CA 1
ATOM 778 C C . ARG A 1 98 ? -17.170 2.292 0.036 1.00 95.56 98 ARG A C 1
ATOM 780 O O . ARG A 1 98 ? -16.200 2.207 -0.707 1.00 95.56 98 ARG A O 1
ATOM 787 N N . LYS A 1 99 ? -18.218 3.073 -0.247 1.00 95.75 99 LYS A N 1
ATOM 788 C CA . LYS A 1 99 ? -18.339 3.838 -1.499 1.00 95.75 99 LYS A CA 1
ATOM 789 C C . LYS A 1 99 ? -17.192 4.835 -1.709 1.00 95.75 99 LYS A C 1
ATOM 791 O O . LYS A 1 99 ? -16.798 5.044 -2.850 1.00 95.75 99 LYS A O 1
ATOM 796 N N . SER A 1 100 ? -16.623 5.414 -0.645 1.00 95.00 100 SER A N 1
ATOM 797 C CA . SER A 1 100 ? -15.489 6.346 -0.762 1.00 95.00 100 SER A CA 1
ATOM 798 C C . SER A 1 100 ? -14.153 5.648 -1.037 1.00 95.00 100 SER A C 1
ATOM 800 O O . SER A 1 100 ? -13.152 6.316 -1.279 1.00 95.00 100 SER A O 1
ATOM 802 N N . LEU A 1 101 ? -14.119 4.315 -0.965 1.00 93.81 101 LEU A N 1
ATOM 803 C CA . LEU A 1 101 ? -12.946 3.485 -1.249 1.00 93.81 101 LEU A CA 1
ATOM 804 C C . LEU A 1 101 ? -13.000 2.874 -2.658 1.00 93.81 101 LEU A C 1
ATOM 806 O O . LEU A 1 101 ? -12.058 2.203 -3.079 1.00 93.81 101 LEU A O 1
ATOM 810 N N . ASN A 1 102 ? -14.075 3.126 -3.411 1.00 90.00 102 ASN A N 1
ATOM 811 C CA . ASN A 1 102 ? -14.186 2.687 -4.796 1.00 90.00 102 ASN A CA 1
ATOM 812 C C . ASN A 1 102 ? -13.016 3.234 -5.629 1.00 90.00 102 ASN A C 1
ATOM 814 O O . ASN A 1 102 ? -12.655 4.406 -5.531 1.00 90.00 102 ASN A O 1
ATOM 818 N N . GLY A 1 103 ? -12.415 2.367 -6.445 1.00 87.19 103 GLY A N 1
ATOM 819 C CA . GLY A 1 103 ? -11.258 2.712 -7.277 1.00 87.19 103 GLY A CA 1
ATOM 820 C C . GLY A 1 103 ? -9.906 2.684 -6.556 1.00 87.19 103 GLY A C 1
ATOM 821 O O . GLY A 1 103 ? -8.900 3.036 -7.164 1.00 87.19 103 GLY A O 1
ATOM 822 N N . LYS A 1 104 ? -9.846 2.265 -5.281 1.00 89.00 104 LYS A N 1
ATOM 823 C CA . LYS A 1 104 ? -8.571 2.043 -4.567 1.00 89.00 104 LYS A CA 1
ATOM 824 C C . LYS A 1 104 ? -7.894 0.717 -4.925 1.00 89.00 104 LYS A C 1
ATOM 826 O O . LYS A 1 104 ? -6.680 0.601 -4.778 1.00 89.00 104 LYS A O 1
ATOM 831 N N . ASN A 1 105 ? -8.648 -0.265 -5.410 1.00 88.38 105 ASN A N 1
ATOM 832 C CA . ASN A 1 105 ? -8.094 -1.464 -6.040 1.00 88.38 105 ASN A CA 1
ATOM 833 C C . ASN A 1 105 ? -7.511 -1.109 -7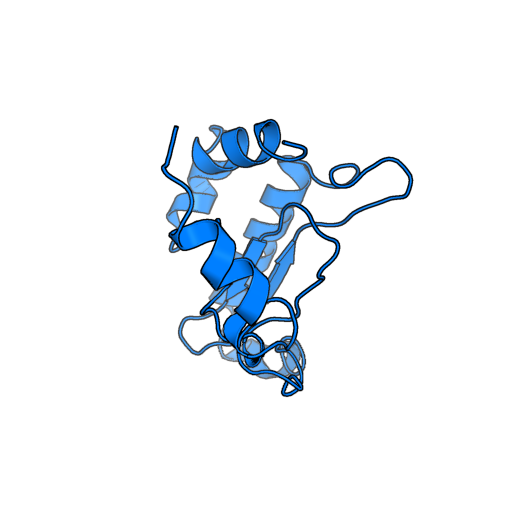.420 1.00 88.38 105 ASN A C 1
ATOM 835 O O . ASN A 1 105 ? -7.828 -0.060 -7.990 1.00 88.38 105 ASN A O 1
ATOM 839 N N . HIS A 1 106 ? -6.612 -1.939 -7.946 1.00 80.94 106 HIS A N 1
ATOM 840 C CA . HIS A 1 106 ? -6.049 -1.710 -9.277 1.00 80.94 106 HIS A CA 1
ATOM 841 C C . HIS A 1 106 ? -7.067 -2.120 -10.350 1.00 80.94 106 HIS A C 1
ATOM 843 O O . HIS A 1 106 ? -7.826 -3.068 -10.130 1.00 80.94 106 HIS A O 1
ATOM 849 N N . PRO A 1 107 ? -7.115 -1.442 -11.511 1.00 82.38 107 PRO A N 1
ATOM 850 C CA . PRO A 1 107 ? -7.771 -2.022 -12.675 1.00 82.38 107 PRO A CA 1
ATOM 851 C C . PRO A 1 107 ? -7.160 -3.397 -12.998 1.00 82.38 107 PRO A C 1
ATOM 853 O O . PRO A 1 107 ? -6.010 -3.654 -12.635 1.00 82.38 107 PRO A O 1
ATOM 856 N N . PRO A 1 108 ? -7.891 -4.284 -13.692 1.00 84.94 108 PRO A N 1
ATOM 857 C CA . PRO A 1 108 ? -7.352 -5.573 -14.107 1.00 84.94 108 PRO A CA 1
ATOM 858 C C . PRO A 1 108 ? -5.998 -5.402 -14.825 1.00 84.94 108 PRO A C 1
ATOM 860 O O . PRO A 1 108 ? -5.934 -4.710 -15.845 1.00 84.94 108 PRO A O 1
ATOM 863 N N . PRO A 1 109 ? -4.904 -5.976 -14.294 1.00 86.94 109 PRO A N 1
ATOM 864 C CA . PRO A 1 109 ? -3.585 -5.839 -14.883 1.00 86.94 109 PRO A CA 1
ATOM 865 C C . PRO A 1 109 ? -3.482 -6.719 -16.127 1.00 86.94 109 PRO A C 1
ATOM 867 O O . PRO A 1 109 ? -4.178 -7.724 -16.262 1.00 86.94 109 PRO A O 1
ATOM 870 N N . HIS A 1 110 ? -2.544 -6.385 -17.014 1.00 88.94 110 HIS A N 1
ATOM 871 C CA . HIS A 1 110 ? -2.267 -7.209 -18.192 1.00 88.94 110 HIS A CA 1
ATOM 872 C C . HIS A 1 110 ? -1.794 -8.628 -17.822 1.00 88.94 110 HIS A C 1
ATOM 874 O O . HIS A 1 110 ? -2.149 -9.595 -18.490 1.00 88.94 110 HIS A O 1
ATOM 880 N N . TRP A 1 111 ? -1.033 -8.754 -16.730 1.00 89.19 111 TRP A N 1
ATOM 881 C CA . TRP A 1 111 ? -0.572 -10.027 -16.178 1.00 89.19 111 TRP A CA 1
ATOM 882 C C . TRP A 1 111 ? -1.071 -10.179 -14.743 1.00 89.19 111 TRP A C 1
ATOM 884 O O . TRP A 1 111 ? -0.860 -9.282 -13.926 1.00 89.19 111 TRP A O 1
ATOM 894 N N . LYS A 1 112 ? -1.711 -11.314 -14.431 1.00 89.06 112 LYS A N 1
ATOM 895 C CA . LYS A 1 112 ? -2.280 -11.569 -13.100 1.00 89.06 112 LYS A CA 1
ATOM 896 C C . LYS A 1 112 ? -1.201 -11.651 -12.028 1.00 89.06 112 LYS A C 1
ATOM 898 O O . LYS A 1 112 ? -1.394 -11.138 -10.935 1.00 89.06 112 LYS A O 1
ATOM 903 N N . THR A 1 113 ? -0.064 -12.265 -12.334 1.00 89.50 113 THR A N 1
ATOM 904 C CA . THR A 1 113 ? 1.068 -12.355 -11.411 1.00 89.50 113 THR A CA 1
ATOM 905 C C . THR A 1 113 ? 2.347 -11.852 -12.070 1.00 89.50 113 THR A C 1
ATOM 907 O O . THR A 1 113 ? 2.500 -11.886 -13.296 1.00 89.50 113 THR A O 1
ATOM 910 N N . ALA A 1 114 ? 3.335 -11.455 -11.262 1.00 85.31 114 ALA A N 1
ATOM 911 C CA . ALA A 1 114 ? 4.679 -11.180 -11.777 1.00 85.31 114 ALA A CA 1
ATOM 912 C C . ALA A 1 114 ? 5.307 -12.437 -12.413 1.00 85.31 114 ALA A C 1
ATOM 914 O O . ALA A 1 114 ? 6.278 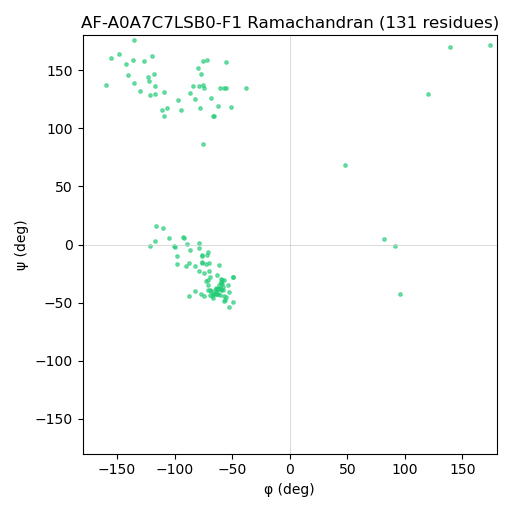-12.352 -13.175 1.00 85.31 114 ALA A O 1
ATOM 915 N N . ALA A 1 115 ? 4.760 -13.619 -12.112 1.00 85.12 115 ALA A N 1
ATOM 916 C CA . ALA A 1 115 ? 5.147 -14.856 -12.742 1.00 85.12 115 ALA A CA 1
ATOM 917 C C . ALA A 1 115 ? 4.757 -14.987 -14.211 1.00 85.12 115 ALA A C 1
ATOM 919 O O . ALA A 1 115 ? 5.519 -15.594 -14.976 1.00 85.12 115 ALA A O 1
ATOM 920 N N . ASP A 1 116 ? 3.692 -14.330 -14.629 1.00 88.44 116 ASP A N 1
ATOM 921 C CA . ASP A 1 116 ? 3.207 -14.421 -16.001 1.00 88.44 116 ASP A CA 1
ATOM 922 C C . ASP A 1 116 ? 3.971 -13.485 -16.950 1.00 88.44 116 ASP A C 1
ATOM 924 O O . ASP A 1 116 ? 4.023 -13.732 -18.153 1.00 88.44 116 ASP A O 1
ATOM 928 N N . ILE A 1 117 ? 4.665 -12.475 -16.407 1.00 87.50 117 ILE A N 1
ATOM 929 C CA . ILE A 1 117 ? 5.410 -11.475 -17.181 1.00 87.50 117 ILE A CA 1
ATOM 930 C C . ILE A 1 117 ? 6.549 -12.137 -17.990 1.00 87.50 117 ILE A C 1
ATOM 932 O O . ILE A 1 117 ? 7.492 -12.712 -17.410 1.00 87.50 117 ILE A O 1
ATOM 936 N N . PRO A 1 118 ? 6.531 -12.024 -19.335 1.00 85.62 118 PRO A N 1
ATOM 937 C CA . PRO A 1 118 ? 7.619 -12.491 -20.186 1.00 85.62 118 PRO A CA 1
ATOM 938 C C . PRO A 1 118 ? 8.963 -11.867 -19.778 1.00 85.62 118 PRO A C 1
ATOM 940 O O . PRO A 1 118 ? 9.068 -10.677 -19.514 1.00 85.62 118 PRO A O 1
ATOM 943 N N . GLY A 1 119 ? 10.016 -12.683 -19.689 1.00 80.75 119 GLY A N 1
ATOM 944 C CA . GLY A 1 119 ? 11.346 -12.249 -19.230 1.00 80.75 119 GLY A CA 1
ATOM 945 C C . GLY A 1 119 ? 11.607 -12.507 -17.740 1.00 80.75 119 GLY A C 1
ATOM 946 O O . GLY A 1 119 ? 12.648 -13.079 -17.404 1.00 80.75 119 GLY A O 1
ATOM 947 N N . LEU A 1 120 ? 10.639 -12.248 -16.851 1.00 78.38 120 LEU A N 1
ATOM 948 C CA . LEU A 1 120 ? 10.762 -12.608 -15.427 1.00 78.38 120 LEU A CA 1
ATOM 949 C C . LEU A 1 120 ? 10.681 -14.124 -15.209 1.00 78.38 120 LEU A C 1
ATOM 951 O O . LEU A 1 120 ? 11.429 -14.680 -14.400 1.00 78.38 120 LEU A O 1
ATOM 955 N N . ARG A 1 121 ? 9.870 -14.823 -16.012 1.00 67.81 121 ARG A N 1
ATOM 956 C CA . ARG A 1 121 ? 9.807 -16.296 -16.029 1.00 67.81 121 ARG A CA 1
ATOM 957 C C . ARG A 1 121 ? 11.161 -16.947 -16.339 1.00 67.81 121 ARG A C 1
ATOM 959 O O . ARG A 1 121 ? 11.528 -17.943 -15.720 1.00 67.81 121 ARG A O 1
ATOM 966 N N . LYS A 1 122 ? 11.936 -16.364 -17.263 1.00 63.84 122 LYS A N 1
ATOM 967 C CA . LYS A 1 122 ? 13.275 -16.862 -17.637 1.00 63.84 122 LYS A CA 1
ATOM 968 C C . LYS A 1 122 ? 14.298 -16.618 -16.521 1.00 63.84 122 LYS A C 1
ATOM 970 O O . LYS A 1 122 ? 15.109 -17.497 -16.235 1.00 63.84 122 LYS A O 1
ATOM 975 N N . ARG A 1 123 ? 14.226 -15.458 -15.852 1.00 62.16 123 ARG A N 1
ATOM 976 C CA . ARG A 1 123 ? 15.075 -15.125 -14.695 1.00 62.16 123 ARG A CA 1
ATOM 977 C C . ARG A 1 123 ? 14.820 -16.057 -13.504 1.00 62.16 123 ARG A C 1
ATOM 979 O O . ARG A 1 123 ? 15.784 -16.473 -12.867 1.00 62.16 123 ARG A O 1
ATOM 986 N N . ARG A 1 124 ? 13.562 -16.461 -13.262 1.00 61.38 124 ARG A N 1
ATOM 987 C CA . ARG A 1 124 ? 13.212 -17.466 -12.236 1.00 61.38 124 ARG A CA 1
ATOM 988 C C . ARG A 1 124 ? 13.940 -18.792 -12.430 1.00 61.38 124 ARG A C 1
ATOM 990 O O . ARG A 1 124 ? 14.519 -19.297 -11.475 1.00 61.38 124 ARG A O 1
ATOM 997 N N . ARG A 1 125 ? 13.949 -19.328 -13.657 1.00 56.69 125 ARG A N 1
ATOM 998 C CA . ARG A 1 125 ? 14.607 -20.613 -13.947 1.00 56.69 125 ARG A CA 1
ATOM 999 C C . ARG A 1 125 ? 16.101 -20.569 -13.625 1.00 56.69 125 ARG A C 1
ATOM 1001 O O . ARG A 1 125 ? 16.619 -21.524 -13.077 1.00 56.69 125 ARG A O 1
ATOM 1008 N N . LYS A 1 126 ? 16.775 -19.447 -13.898 1.00 58.78 126 LYS A N 1
ATOM 1009 C CA . LYS A 1 126 ? 18.199 -19.279 -13.563 1.00 58.78 126 LYS A CA 1
ATOM 1010 C C . LYS A 1 126 ? 18.458 -19.181 -12.054 1.00 58.78 126 LYS A C 1
ATOM 1012 O O . LYS A 1 126 ? 19.435 -19.750 -11.596 1.00 58.78 126 LYS A O 1
ATOM 1017 N N . GLN A 1 127 ? 17.601 -18.497 -11.289 1.00 58.22 127 GLN A N 1
ATOM 1018 C CA . GLN A 1 127 ? 17.784 -18.336 -9.836 1.00 58.22 127 GLN A CA 1
ATOM 1019 C C . GLN A 1 127 ? 17.545 -19.625 -9.036 1.00 58.22 127 GLN A C 1
ATOM 1021 O O . GLN A 1 127 ? 18.187 -19.811 -8.016 1.00 58.22 127 GLN A O 1
ATOM 1026 N N . LEU A 1 128 ? 16.657 -20.513 -9.496 1.00 52.19 128 LEU A N 1
ATOM 1027 C CA . LEU A 1 128 ? 16.408 -21.815 -8.854 1.00 52.19 128 LEU A CA 1
ATOM 1028 C C . LEU A 1 128 ? 17.505 -22.860 -9.137 1.00 52.19 128 LEU A C 1
ATOM 1030 O O . LEU A 1 128 ? 17.551 -23.881 -8.464 1.00 52.19 128 LEU A O 1
ATOM 1034 N N . ILE A 1 129 ? 18.354 -22.626 -10.144 1.00 49.69 129 ILE A N 1
ATOM 1035 C CA . ILE A 1 129 ? 19.433 -23.541 -10.562 1.00 49.69 129 ILE A CA 1
ATOM 1036 C C . ILE A 1 129 ? 20.788 -23.126 -9.954 1.00 49.69 129 ILE A C 1
ATOM 1038 O O . ILE A 1 129 ? 21.756 -23.875 -10.035 1.00 49.69 129 ILE A O 1
ATOM 1042 N N . GLN A 1 130 ? 20.883 -21.947 -9.330 1.00 40.00 130 GLN A N 1
ATOM 1043 C CA . GLN A 1 130 ? 22.107 -21.539 -8.641 1.00 40.00 130 GLN A CA 1
ATOM 1044 C C . GLN A 1 130 ? 22.104 -22.063 -7.198 1.00 40.00 130 GLN A C 1
ATOM 1046 O O . GLN A 1 130 ? 21.104 -21.866 -6.505 1.00 40.00 130 GLN A O 1
ATOM 1051 N N . PRO A 1 131 ? 23.186 -22.723 -6.739 1.00 40.97 131 PRO A N 1
ATOM 1052 C CA . PRO A 1 131 ? 23.294 -23.151 -5.353 1.00 40.97 131 PRO A CA 1
ATOM 1053 C C . PRO A 1 131 ? 23.229 -21.924 -4.443 1.00 40.97 131 PRO A C 1
ATOM 1055 O O . PRO A 1 131 ? 23.832 -20.886 -4.719 1.00 40.97 131 PRO A O 1
ATOM 1058 N N . THR A 1 132 ? 22.442 -22.033 -3.379 1.00 44.00 132 THR A N 1
ATOM 1059 C CA . THR A 1 132 ? 22.435 -21.061 -2.289 1.00 44.00 132 THR A CA 1
ATOM 1060 C C . THR A 1 132 ? 23.792 -21.123 -1.594 1.00 44.00 132 THR A C 1
ATOM 1062 O O . THR A 1 132 ? 24.098 -22.145 -0.981 1.00 44.00 132 THR A O 1
ATOM 1065 N N . ASN A 1 133 ? 24.597 -20.068 -1.741 1.00 4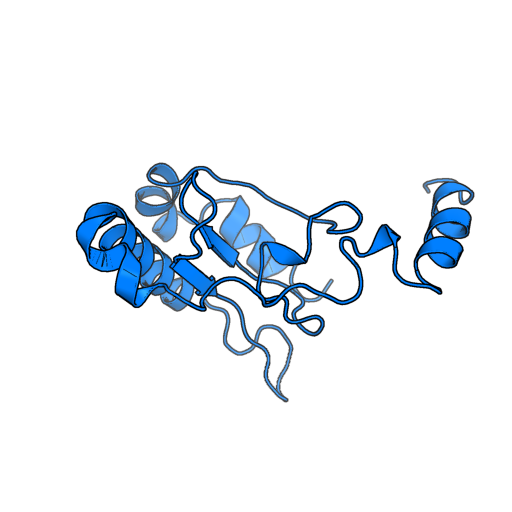0.44 133 ASN A N 1
ATOM 1066 C CA . ASN A 1 133 ? 25.800 -19.850 -0.933 1.00 40.44 133 ASN A CA 1
ATOM 1067 C C . ASN A 1 133 ? 25.433 -19.507 0.512 1.00 40.44 133 ASN A C 1
ATOM 1069 O O . ASN A 1 133 ? 24.426 -18.779 0.691 1.00 40.44 133 ASN A O 1
#

Mean predicted aligned error: 6.83 Å

Sequence (133 aa):
MACAGFDGQVVRQDSKLNHLADKFVKVRLVQMKDVDLSQFQFDYDLTWSVISMNPDGTIYGRYGSRSVGGPMTYNSMVSLEKAMERVLVLHHNYPRNRKSLNGKNHPPPHWKTAADIPGLRKRRRKQLIQPTN

Foldseek 3Di:
DQCPVVVVCVVVVPVLCPVLCVVDDDDDDPDFQPPFLQLADDDPPAPDKDWDADPVSQTPDMDFQADPVGRCPPPDPVVVSVVSVSSVVVVVCPPVCVVVSPPRGHHRDPDRGNCVDPPVVVVVVVVVPDDDD